Protein AF-A0A7T1M9R4-F1 (afdb_monomer)

Solvent-accessible surface area (backbone atoms only — not comparable to full-atom values): 3950 Å² total; per-residue (Å²): 137,84,49,78,46,73,50,100,81,65,48,34,24,50,73,83,41,77,42,73,55,44,81,53,95,67,19,45,34,35,60,59,92,59,32,39,36,37,41,46,68,56,95,82,57,83,72,68,23,33,35,36,29,67,80,80,67,44,70,47,74,53,78,86,129

Radius of gyration: 11.24 Å; Cα contacts (8 Å, |Δi|>4): 117; chains: 1; bounding box: 26×25×23 Å

Mean predicted aligned error: 6.32 Å

Sequence (65 aa):
MATIRIDNKNKVLVNGKSVASKLSDGALVFKTGFITFTIQGDPRIANESSWFDSDARTKGPIRRQ

pLDDT: mean 78.17, std 10.75, range [49.81, 89.12]

Secondary structure (DSSP, 8-state):
---EEE-TTS-EEETTEEE-EEEETTEEEEEETTEEEEEES-TTSTT--EEEETTTTEEEE----

Structure (mmCIF, N/CA/C/O backbone):
data_AF-A0A7T1M9R4-F1
#
_entry.id   AF-A0A7T1M9R4-F1
#
loop_
_atom_site.group_PDB
_atom_site.id
_atom_site.type_symbol
_atom_site.label_atom_id
_atom_site.label_alt_id
_atom_site.label_comp_id
_atom_site.label_asym_id
_atom_site.label_entity_id
_atom_site.label_seq_id
_atom_site.pdbx_PDB_ins_code
_atom_site.Cartn_x
_atom_site.Cartn_y
_atom_site.Cartn_z
_atom_site.occupancy
_atom_site.B_iso_or_equiv
_atom_site.auth_seq_id
_atom_site.auth_comp_id
_atom_site.auth_asym_id
_atom_site.auth_atom_id
_atom_site.pdbx_PDB_model_num
ATOM 1 N N . MET A 1 1 ? -7.661 -10.829 -6.420 1.00 59.81 1 MET A N 1
ATOM 2 C CA . MET A 1 1 ? -7.544 -9.407 -6.819 1.00 59.81 1 MET A CA 1
ATOM 3 C C . MET A 1 1 ? -7.987 -8.553 -5.641 1.00 59.81 1 MET A C 1
ATOM 5 O O . MET A 1 1 ? -9.043 -8.842 -5.094 1.00 59.81 1 MET A O 1
ATOM 9 N N . ALA A 1 2 ? -7.183 -7.583 -5.199 1.00 65.94 2 ALA A N 1
ATOM 10 C CA . ALA A 1 2 ? -7.570 -6.675 -4.117 1.00 65.94 2 ALA A CA 1
ATOM 11 C C . ALA A 1 2 ? -8.231 -5.422 -4.709 1.00 65.94 2 ALA A C 1
ATOM 13 O O . ALA A 1 2 ? -7.643 -4.773 -5.570 1.00 65.94 2 ALA A O 1
ATOM 14 N N . THR A 1 3 ? -9.443 -5.086 -4.267 1.00 77.00 3 THR A N 1
ATOM 15 C CA . 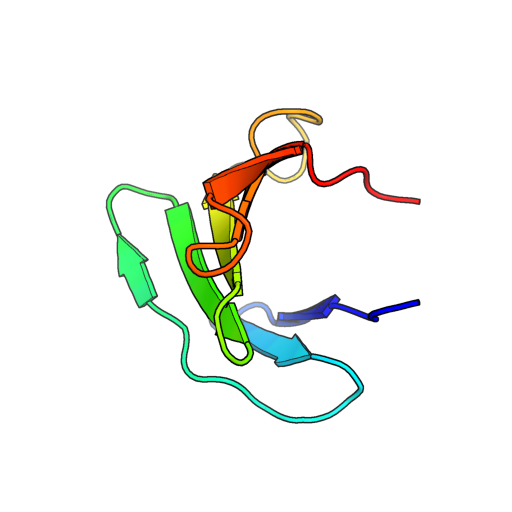THR A 1 3 ? -10.151 -3.874 -4.709 1.00 77.00 3 THR A CA 1
ATOM 16 C C . THR A 1 3 ? -9.917 -2.767 -3.694 1.00 77.00 3 THR A C 1
ATOM 18 O O . THR A 1 3 ? -10.352 -2.884 -2.548 1.00 77.00 3 THR A O 1
ATOM 21 N N . ILE A 1 4 ? -9.242 -1.696 -4.107 1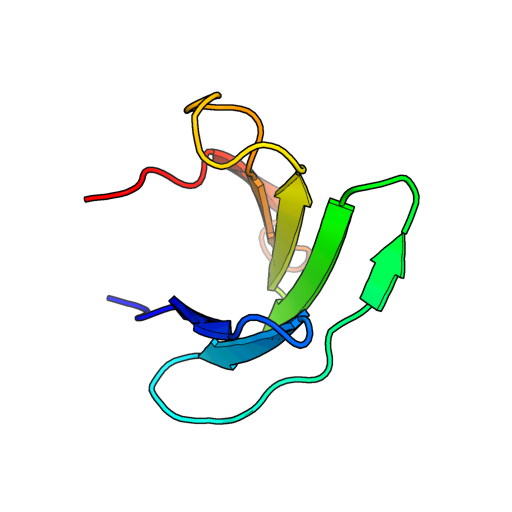.00 78.88 4 ILE A N 1
ATOM 22 C CA . ILE A 1 4 ? -8.939 -0.542 -3.255 1.00 78.88 4 ILE A CA 1
ATOM 23 C C . ILE A 1 4 ? -9.848 0.609 -3.680 1.00 78.88 4 ILE A C 1
ATOM 25 O O . ILE A 1 4 ? -9.832 1.029 -4.834 1.00 78.88 4 ILE A O 1
ATOM 29 N N . ARG A 1 5 ? -10.651 1.118 -2.746 1.00 79.88 5 ARG A N 1
ATOM 30 C CA . ARG A 1 5 ? -11.484 2.311 -2.926 1.00 79.88 5 ARG A CA 1
ATOM 31 C C . ARG A 1 5 ? -11.027 3.388 -1.960 1.00 79.88 5 ARG A C 1
ATOM 33 O O . ARG A 1 5 ? -10.822 3.104 -0.784 1.00 79.88 5 ARG A O 1
ATOM 40 N N . ILE A 1 6 ? -10.889 4.608 -2.458 1.00 79.31 6 ILE A N 1
ATOM 41 C CA . ILE A 1 6 ? -10.492 5.776 -1.673 1.00 79.31 6 ILE A CA 1
ATOM 42 C C . ILE A 1 6 ? -11.606 6.806 -1.830 1.00 79.31 6 ILE A C 1
ATOM 44 O O . ILE A 1 6 ? -12.008 7.091 -2.958 1.00 79.31 6 ILE A O 1
ATOM 48 N N . ASP A 1 7 ? -12.144 7.311 -0.723 1.00 77.12 7 ASP A N 1
ATOM 49 C CA . ASP A 1 7 ? -13.142 8.381 -0.752 1.00 77.12 7 ASP A CA 1
ATOM 50 C C . ASP A 1 7 ? -12.490 9.778 -0.723 1.00 77.12 7 ASP A C 1
ATOM 52 O O . ASP A 1 7 ? -11.300 9.938 -0.444 1.00 77.12 7 ASP A O 1
ATOM 56 N N . ASN A 1 8 ? -13.293 10.819 -0.965 1.00 72.31 8 ASN A N 1
ATOM 57 C CA . ASN A 1 8 ? -12.842 12.219 -0.942 1.00 72.31 8 ASN A CA 1
ATOM 58 C C . ASN A 1 8 ? -12.416 12.718 0.454 1.00 72.31 8 ASN A C 1
ATOM 60 O O . ASN A 1 8 ? -11.960 13.849 0.592 1.00 72.31 8 ASN A O 1
ATOM 64 N N . LYS A 1 9 ? -12.592 11.906 1.502 1.00 79.62 9 LYS A N 1
ATOM 65 C CA . LYS A 1 9 ? -12.168 12.182 2.879 1.00 79.62 9 LYS A CA 1
ATOM 66 C C . LYS A 1 9 ? -10.943 11.348 3.264 1.00 79.62 9 LYS A C 1
ATOM 68 O O . LYS A 1 9 ? -10.662 11.205 4.453 1.00 79.62 9 LYS A O 1
ATOM 73 N N . ASN A 1 10 ? -10.217 10.806 2.282 1.00 74.69 10 ASN A N 1
ATOM 74 C CA . ASN A 1 10 ? -9.043 9.953 2.467 1.00 74.69 10 ASN A CA 1
ATOM 75 C C . ASN A 1 10 ? -9.325 8.628 3.200 1.00 74.69 10 ASN A C 1
ATOM 77 O O . ASN A 1 10 ? -8.386 7.966 3.652 1.00 74.69 10 ASN A O 1
ATOM 81 N N . LYS A 1 11 ? -10.587 8.202 3.323 1.00 82.62 11 LYS A N 1
ATOM 82 C CA . LYS A 1 11 ? -10.929 6.874 3.836 1.00 82.62 11 LYS A CA 1
ATOM 83 C C . LYS A 1 11 ? -10.634 5.829 2.781 1.00 82.62 11 LYS A C 1
ATOM 85 O O . LYS A 1 11 ? -11.034 5.959 1.626 1.00 82.62 11 LYS A O 1
ATOM 90 N N . VAL A 1 12 ? -9.982 4.759 3.215 1.00 84.75 12 VAL A N 1
ATOM 91 C CA . VAL A 1 12 ? -9.596 3.653 2.346 1.00 84.75 12 VAL A CA 1
ATOM 92 C C . VAL A 1 12 ? -10.402 2.416 2.706 1.00 84.75 12 VAL A C 1
ATOM 94 O O . VAL A 1 12 ? -10.482 2.018 3.868 1.00 84.75 12 VAL A O 1
ATOM 97 N N . LEU A 1 13 ? -10.985 1.792 1.689 1.00 86.75 13 LEU A N 1
ATOM 98 C CA . LEU A 1 13 ? -11.655 0.504 1.770 1.00 86.75 13 LEU A CA 1
ATOM 99 C C . LEU A 1 13 ? -10.874 -0.498 0.922 1.00 86.75 13 LEU A C 1
ATOM 101 O O . LEU A 1 13 ? -10.724 -0.311 -0.285 1.00 86.75 13 LEU A O 1
ATOM 105 N N . VAL A 1 14 ? -10.409 -1.574 1.545 1.00 83.75 14 VAL A N 1
ATOM 106 C CA . VAL A 1 14 ? -9.743 -2.692 0.871 1.00 83.75 14 VAL A CA 1
ATOM 107 C C . VAL A 1 14 ? -10.686 -3.883 0.914 1.00 83.75 14 VAL A C 1
ATOM 109 O O . VAL A 1 14 ? -11.087 -4.317 1.991 1.00 83.75 14 VAL A O 1
ATOM 112 N N . ASN A 1 15 ? -11.085 -4.390 -0.251 1.00 84.44 15 ASN A N 1
ATOM 113 C CA . ASN A 1 15 ? -12.073 -5.469 -0.380 1.00 84.44 15 ASN A CA 1
ATOM 114 C C . ASN A 1 15 ? -13.378 -5.184 0.392 1.00 84.44 15 ASN A C 1
ATOM 116 O O . ASN A 1 15 ? -13.963 -6.074 0.999 1.00 84.44 15 ASN A O 1
ATOM 120 N N . GLY A 1 16 ? -13.806 -3.917 0.422 1.00 83.88 16 GLY A N 1
ATOM 121 C CA . GLY A 1 16 ? -15.000 -3.477 1.154 1.00 83.88 16 GLY A CA 1
ATOM 122 C C . GLY A 1 16 ? -14.804 -3.273 2.662 1.00 83.88 16 GLY A C 1
ATOM 123 O O . GLY A 1 16 ? -15.706 -2.758 3.316 1.00 83.88 16 GLY A O 1
ATOM 124 N N . LYS A 1 17 ? -13.631 -3.598 3.222 1.00 86.94 17 LYS A N 1
ATOM 125 C CA . LYS A 1 17 ? -13.303 -3.355 4.632 1.00 86.94 17 LYS A CA 1
ATOM 126 C C . LYS A 1 17 ? -12.554 -2.036 4.791 1.00 86.94 17 LYS A C 1
ATOM 128 O O . LYS A 1 17 ? -11.535 -1.821 4.140 1.00 86.94 17 LYS A O 1
ATOM 133 N N . SER A 1 18 ? -13.038 -1.162 5.674 1.00 87.44 18 SER A N 1
ATOM 134 C CA . SER A 1 18 ? -12.339 0.088 5.992 1.00 87.44 18 SER A CA 1
ATOM 135 C C . SER A 1 18 ? -11.006 -0.223 6.667 1.00 87.44 18 SER A C 1
ATOM 137 O O . SER A 1 18 ? -10.959 -1.005 7.619 1.00 87.44 18 SER A O 1
ATOM 139 N N . VAL A 1 19 ? -9.935 0.406 6.195 1.00 88.06 19 VAL A N 1
ATOM 140 C CA . VAL A 1 19 ? -8.603 0.325 6.799 1.00 88.06 19 VAL A CA 1
ATOM 141 C C . VAL A 1 19 ? -8.177 1.702 7.288 1.00 88.06 19 VAL A C 1
ATOM 143 O O . VAL A 1 19 ? -8.612 2.724 6.756 1.00 88.06 19 VAL A O 1
ATOM 146 N N . ALA A 1 20 ? -7.341 1.731 8.323 1.00 88.38 20 ALA A N 1
ATOM 147 C CA . ALA A 1 20 ? -6.746 2.975 8.779 1.00 88.38 20 ALA A CA 1
ATOM 148 C C . ALA A 1 20 ? -5.789 3.507 7.704 1.00 88.38 20 ALA A C 1
ATOM 150 O O . ALA A 1 20 ? -4.932 2.776 7.199 1.00 88.38 20 ALA A O 1
ATOM 151 N N . SER A 1 21 ? -5.942 4.783 7.377 1.00 86.75 21 SER A N 1
ATOM 152 C CA . SER A 1 21 ? -5.109 5.512 6.432 1.00 86.75 21 SER A CA 1
ATOM 153 C C . SER A 1 21 ? -4.567 6.777 7.087 1.00 86.75 21 SER A C 1
ATOM 155 O O . SER A 1 21 ? -5.179 7.347 7.993 1.00 86.75 21 SER A O 1
ATOM 157 N N . LYS A 1 22 ? -3.393 7.213 6.638 1.00 87.12 22 LYS A N 1
ATOM 158 C CA . LYS A 1 22 ? -2.729 8.429 7.092 1.00 87.12 22 LYS A CA 1
ATOM 159 C C . LYS A 1 22 ? -2.275 9.225 5.880 1.00 87.12 22 LYS A C 1
ATOM 161 O O . LYS A 1 22 ? -1.600 8.685 5.013 1.00 87.12 22 LYS A O 1
ATOM 166 N N . LEU A 1 23 ? -2.612 10.509 5.847 1.00 83.44 23 LEU A N 1
ATOM 167 C CA . LEU A 1 23 ? -2.018 11.443 4.899 1.00 83.44 23 LEU A CA 1
ATOM 168 C C . LEU A 1 23 ? -0.674 11.922 5.470 1.00 83.44 23 LEU A C 1
ATOM 170 O O . LEU A 1 23 ? -0.629 12.424 6.593 1.00 83.44 23 LEU A O 1
ATOM 174 N N . SER A 1 24 ? 0.415 11.717 4.735 1.00 80.81 24 SER A N 1
ATOM 175 C CA . SER A 1 24 ? 1.779 12.100 5.119 1.00 80.81 24 SER A CA 1
ATOM 176 C C . SER A 1 24 ? 2.504 12.633 3.889 1.00 80.81 24 SER A C 1
ATOM 178 O O . SER A 1 24 ? 2.542 11.937 2.880 1.00 80.81 24 SER A O 1
ATOM 180 N N . ASP A 1 25 ? 3.042 13.854 3.954 1.00 75.06 25 ASP A N 1
ATOM 181 C CA . ASP A 1 25 ? 3.784 14.497 2.851 1.00 75.06 25 ASP A CA 1
ATOM 182 C C . ASP A 1 25 ? 3.087 14.412 1.479 1.00 75.06 25 ASP A C 1
ATOM 184 O O . ASP A 1 25 ? 3.691 14.084 0.463 1.00 75.06 25 ASP A O 1
ATOM 188 N N . GLY A 1 26 ? 1.773 14.659 1.446 1.00 76.00 26 GLY A N 1
ATOM 189 C CA . GLY A 1 26 ? 0.990 14.610 0.203 1.00 76.00 26 GLY A CA 1
ATOM 190 C C . GLY A 1 26 ? 0.699 13.197 -0.323 1.00 76.00 26 GLY A C 1
ATOM 191 O O . GLY A 1 26 ? 0.091 13.059 -1.382 1.00 76.00 26 GLY A O 1
ATOM 192 N N . ALA A 1 27 ? 1.072 12.152 0.420 1.00 81.88 27 ALA A N 1
ATOM 193 C CA . ALA A 1 27 ? 0.780 10.761 0.102 1.00 81.88 27 ALA A CA 1
ATOM 194 C C . ALA A 1 27 ? -0.193 10.140 1.112 1.00 81.88 27 ALA A C 1
ATOM 196 O O . ALA A 1 27 ? -0.055 10.295 2.327 1.00 81.88 27 ALA A O 1
ATOM 197 N N . LEU A 1 28 ? -1.177 9.3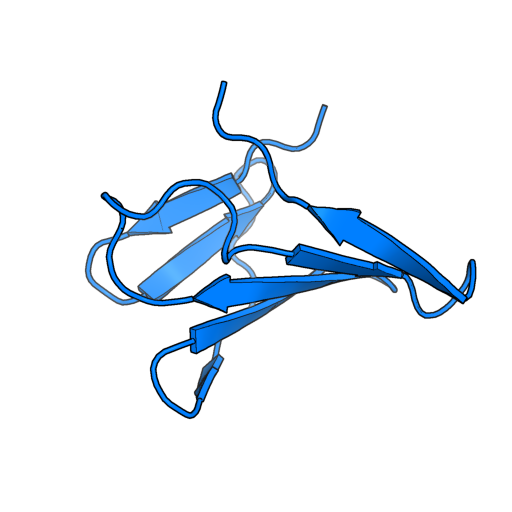97 0.615 1.00 85.25 28 LEU A N 1
ATOM 198 C CA . LEU A 1 28 ? -2.066 8.584 1.426 1.00 85.25 28 LEU A CA 1
ATOM 199 C C . LEU A 1 28 ? -1.436 7.210 1.658 1.00 85.25 28 LEU A C 1
ATOM 201 O O . LEU A 1 28 ? -1.304 6.405 0.738 1.00 85.25 28 LEU A O 1
ATOM 205 N N . VAL A 1 29 ? -1.067 6.939 2.904 1.00 87.94 29 VAL A N 1
ATOM 206 C CA . VAL A 1 29 ? -0.422 5.697 3.330 1.00 87.94 29 VA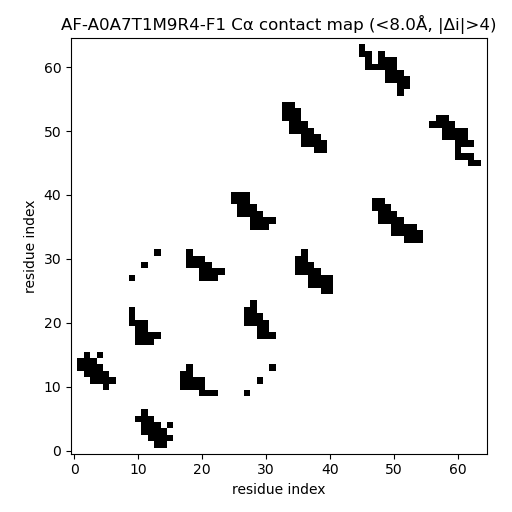L A CA 1
ATOM 207 C C . VAL A 1 29 ? -1.411 4.855 4.127 1.00 87.94 29 VAL A C 1
ATOM 209 O O . VAL A 1 29 ? -2.050 5.350 5.054 1.00 87.94 29 VAL A O 1
ATOM 212 N N . PHE A 1 30 ? -1.539 3.571 3.809 1.00 88.75 30 PHE A N 1
ATOM 213 C CA . PHE A 1 30 ? -2.362 2.627 4.572 1.00 88.75 30 PHE A CA 1
ATOM 214 C C . PHE A 1 30 ? -1.753 1.227 4.556 1.00 88.75 30 PHE A C 1
ATOM 216 O O . PHE A 1 30 ? -0.887 0.924 3.739 1.00 88.75 30 PHE A O 1
ATOM 223 N N . LYS A 1 31 ? -2.190 0.357 5.471 1.00 89.12 31 LYS A N 1
ATOM 224 C CA . LYS A 1 31 ? -1.657 -1.008 5.598 1.00 89.12 31 LYS A CA 1
ATOM 225 C C . LYS A 1 31 ? -2.752 -2.063 5.481 1.00 89.12 31 LYS A C 1
ATOM 227 O O . LYS A 1 31 ? -3.849 -1.886 6.009 1.00 89.12 31 LYS A O 1
ATOM 232 N N . THR A 1 32 ? -2.435 -3.177 4.825 1.00 85.62 32 THR A N 1
ATOM 233 C CA . THR A 1 32 ? -3.228 -4.411 4.849 1.00 85.62 32 THR A CA 1
ATOM 234 C C . THR A 1 32 ? -2.310 -5.586 5.184 1.00 85.62 32 THR A C 1
ATOM 236 O O . THR A 1 32 ? -1.416 -5.929 4.414 1.00 85.62 32 THR A O 1
ATOM 239 N N . GLY A 1 33 ? -2.459 -6.158 6.382 1.00 85.81 33 GLY A N 1
ATOM 240 C CA . GLY A 1 33 ? -1.508 -7.153 6.891 1.00 85.81 33 GLY A CA 1
ATOM 241 C C . GLY A 1 33 ? -0.069 -6.618 6.883 1.00 85.81 33 GLY A C 1
ATOM 242 O O . GLY A 1 33 ? 0.209 -5.593 7.505 1.00 85.81 33 GLY A O 1
ATOM 243 N N . PHE A 1 34 ? 0.813 -7.291 6.140 1.00 86.69 34 PHE A N 1
ATOM 244 C CA . PHE A 1 34 ? 2.229 -6.934 5.974 1.00 86.69 34 PHE A CA 1
ATOM 245 C C . PHE A 1 34 ? 2.508 -5.979 4.803 1.00 86.69 34 PHE A C 1
ATOM 247 O O . PHE A 1 34 ? 3.640 -5.528 4.625 1.00 86.69 34 PHE A O 1
ATOM 254 N N . ILE A 1 35 ? 1.486 -5.625 4.020 1.00 86.19 35 ILE A N 1
ATOM 255 C CA . ILE A 1 35 ? 1.637 -4.747 2.860 1.00 86.19 35 ILE A CA 1
ATOM 256 C C . ILE A 1 35 ? 1.277 -3.317 3.251 1.00 86.19 35 ILE A C 1
ATOM 258 O O . ILE A 1 35 ? 0.165 -3.023 3.692 1.00 86.19 35 ILE A O 1
ATOM 262 N N . THR A 1 36 ? 2.227 -2.411 3.063 1.00 89.12 36 THR A N 1
ATOM 263 C CA . THR A 1 36 ? 2.043 -0.964 3.140 1.00 89.12 36 THR A CA 1
ATOM 264 C C . THR A 1 36 ? 1.810 -0.419 1.738 1.00 89.12 36 THR A C 1
ATOM 266 O O . THR A 1 36 ? 2.600 -0.659 0.833 1.00 89.12 36 THR A O 1
ATOM 269 N N . PHE A 1 37 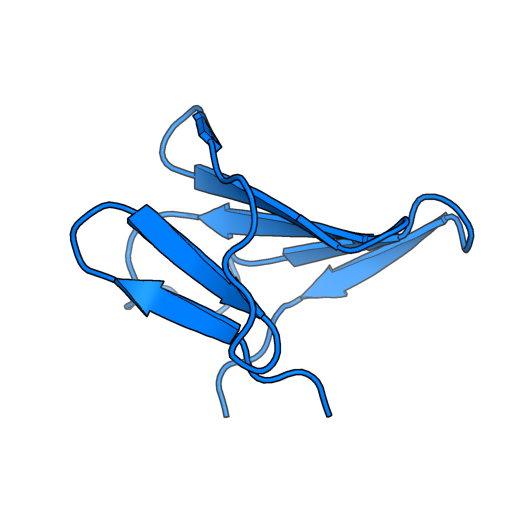? 0.733 0.331 1.558 1.00 86.19 37 PHE A N 1
ATOM 270 C CA . PHE A 1 37 ? 0.405 1.019 0.318 1.00 86.19 37 PHE A CA 1
ATOM 271 C C . PHE A 1 37 ? 0.630 2.507 0.503 1.00 86.19 37 PHE A C 1
ATOM 273 O O . PHE A 1 37 ? 0.237 3.068 1.527 1.00 86.19 37 PHE A O 1
ATOM 280 N N . THR A 1 38 ? 1.203 3.129 -0.517 1.00 87.00 38 THR A N 1
ATOM 281 C CA . THR A 1 38 ? 1.440 4.565 -0.586 1.00 87.00 38 THR A CA 1
ATOM 282 C C . THR A 1 38 ? 0.862 5.079 -1.893 1.00 87.00 38 THR A C 1
ATOM 284 O O . THR A 1 38 ? 1.304 4.704 -2.980 1.00 87.00 38 THR A O 1
ATOM 287 N N . ILE A 1 39 ? -0.139 5.941 -1.783 1.00 81.06 39 ILE A N 1
ATOM 288 C CA . ILE A 1 39 ? -0.815 6.579 -2.909 1.00 81.06 39 ILE A CA 1
ATOM 289 C C . ILE A 1 39 ? -0.417 8.050 -2.894 1.00 81.06 39 ILE A C 1
ATOM 291 O O . ILE A 1 39 ? -0.884 8.800 -2.042 1.00 81.06 39 ILE A O 1
ATOM 295 N N . GLN A 1 40 ? 0.480 8.460 -3.785 1.00 76.3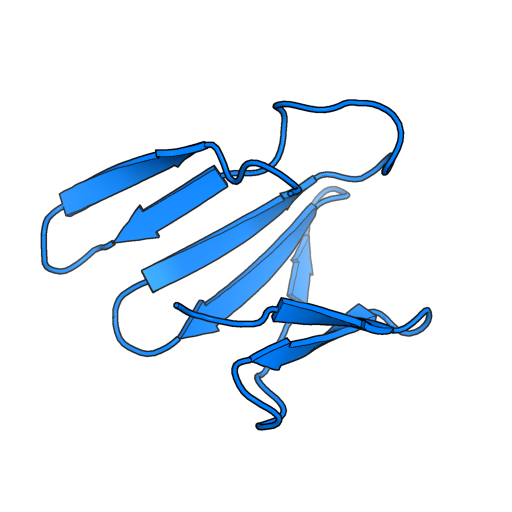1 40 GLN A N 1
ATOM 296 C CA . GLN A 1 40 ? 0.896 9.862 -3.896 1.00 76.31 40 GLN A CA 1
ATOM 297 C C . GLN A 1 40 ? -0.169 10.713 -4.610 1.00 76.31 40 GLN A C 1
ATOM 299 O O . GLN A 1 40 ? -0.940 10.204 -5.428 1.00 76.31 40 GLN A O 1
ATOM 304 N N . GLY A 1 41 ? -0.263 11.981 -4.196 1.00 68.00 41 GLY A N 1
ATOM 305 C CA . GLY A 1 41 ? -1.233 12.966 -4.669 1.00 68.00 41 GLY A CA 1
ATOM 306 C C . GLY A 1 41 ? -1.053 13.379 -6.135 1.00 68.00 41 GLY A C 1
ATOM 307 O O . GLY A 1 41 ? 0.031 13.320 -6.686 1.00 68.00 41 GLY A O 1
ATOM 308 N N . ASP A 1 42 ? -2.160 13.847 -6.713 1.00 59.72 42 ASP A N 1
ATOM 309 C CA . ASP A 1 42 ? -2.511 13.953 -8.140 1.00 59.72 42 ASP A CA 1
ATOM 310 C C . ASP A 1 42 ? -2.895 12.614 -8.821 1.00 59.72 42 ASP A C 1
ATOM 312 O O . ASP A 1 42 ? -2.056 11.868 -9.326 1.00 59.72 42 ASP A O 1
ATOM 316 N N . PRO A 1 43 ? -4.208 12.308 -8.928 1.00 53.94 43 PRO A N 1
ATOM 317 C CA . PRO A 1 43 ? -4.701 11.114 -9.609 1.00 53.94 43 PRO A CA 1
ATOM 318 C C . PRO A 1 43 ? -4.452 11.099 -11.130 1.00 53.94 43 PRO A C 1
ATOM 320 O O . PRO A 1 43 ? -4.835 10.109 -11.759 1.00 53.94 43 PRO A O 1
ATOM 323 N N . ARG A 1 44 ? -3.888 12.160 -11.725 1.00 51.34 44 ARG A N 1
ATOM 324 C CA . ARG A 1 44 ? -3.530 12.264 -13.151 1.00 51.34 44 ARG A CA 1
ATOM 325 C C . ARG A 1 44 ? -2.108 11.784 -13.437 1.00 51.34 44 ARG A C 1
ATOM 327 O O . ARG A 1 44 ? -1.815 11.443 -14.580 1.00 51.34 44 ARG A O 1
ATOM 334 N N . ILE A 1 45 ? -1.250 11.706 -12.420 1.00 53.81 45 ILE A N 1
ATOM 335 C CA . ILE A 1 45 ? 0.118 11.204 -12.557 1.00 53.81 45 ILE A CA 1
ATOM 336 C C . ILE A 1 45 ? 0.098 9.696 -12.287 1.00 53.81 45 ILE A C 1
ATOM 338 O O . ILE A 1 45 ? 0.280 9.202 -11.175 1.00 53.81 45 ILE A O 1
ATOM 342 N N . ALA A 1 46 ? -0.200 8.927 -13.334 1.00 49.81 46 ALA A N 1
ATOM 343 C CA . ALA A 1 46 ? -0.030 7.481 -13.291 1.00 49.81 46 ALA A CA 1
ATOM 344 C C . ALA A 1 46 ? 1.462 7.167 -13.062 1.00 49.81 46 ALA A C 1
ATOM 346 O O . ALA A 1 46 ? 2.299 7.706 -13.779 1.00 49.81 46 ALA A O 1
ATOM 347 N N . ASN A 1 47 ? 1.762 6.280 -12.100 1.00 58.16 47 ASN A N 1
ATOM 348 C CA . ASN A 1 47 ? 3.080 5.714 -11.724 1.00 58.16 47 ASN A CA 1
ATOM 349 C C . ASN A 1 47 ? 3.722 6.186 -10.403 1.00 58.16 47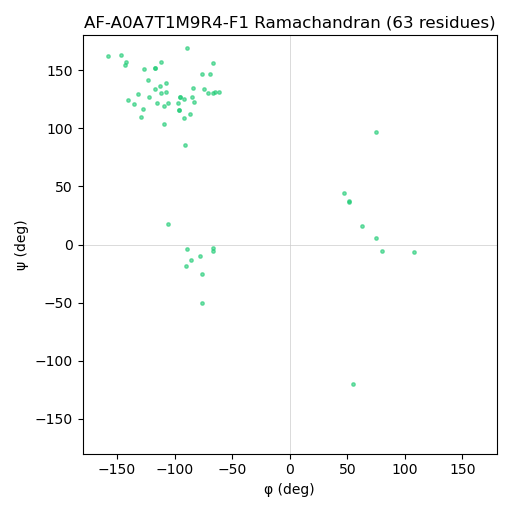 ASN A C 1
ATOM 351 O O . ASN A 1 47 ? 4.704 5.573 -9.994 1.00 58.16 47 ASN A O 1
ATOM 355 N N . GLU A 1 48 ? 3.172 7.164 -9.681 1.00 66.81 48 GLU A N 1
ATOM 356 C CA . GLU A 1 48 ? 3.732 7.565 -8.368 1.00 66.81 48 GLU A CA 1
ATOM 357 C C . GLU A 1 48 ? 3.215 6.725 -7.182 1.00 66.81 48 GLU A C 1
ATOM 359 O O . GLU A 1 48 ? 3.769 6.727 -6.083 1.00 66.81 48 GLU A O 1
ATOM 364 N N . SER A 1 49 ? 2.157 5.940 -7.393 1.00 76.38 49 SER A N 1
ATOM 365 C CA . SER A 1 49 ? 1.619 5.048 -6.361 1.00 76.38 49 SER A CA 1
ATOM 366 C C . SER A 1 49 ? 2.379 3.721 -6.311 1.00 76.38 49 SER A C 1
ATOM 368 O O . SER A 1 49 ? 2.596 3.078 -7.341 1.00 76.38 49 SER A O 1
ATOM 370 N N . SER A 1 50 ? 2.733 3.261 -5.111 1.00 82.00 50 SER A N 1
ATOM 371 C CA . SER A 1 50 ? 3.478 2.015 -4.901 1.00 82.00 50 SER A CA 1
ATOM 372 C C . SER A 1 50 ? 3.009 1.247 -3.666 1.00 82.00 50 SER A C 1
ATOM 374 O O . SER A 1 50 ? 2.413 1.800 -2.741 1.00 82.00 50 SER A O 1
ATOM 376 N N . TRP A 1 51 ? 3.262 -0.057 -3.663 1.00 85.81 51 TRP A N 1
ATOM 377 C CA . TRP A 1 51 ? 3.074 -0.930 -2.509 1.00 85.81 51 TRP A CA 1
ATOM 378 C C . TRP A 1 51 ? 4.415 -1.522 -2.080 1.00 85.81 51 TRP A C 1
ATOM 380 O O . TRP A 1 51 ? 5.317 -1.701 -2.898 1.00 85.81 51 TRP A O 1
ATOM 390 N N . PHE A 1 52 ? 4.531 -1.829 -0.794 1.00 84.81 52 PHE A N 1
ATOM 391 C CA . PHE A 1 52 ? 5.679 -2.468 -0.166 1.00 84.81 52 PHE A CA 1
ATOM 392 C C . PHE A 1 52 ? 5.190 -3.564 0.780 1.00 84.81 52 PHE A C 1
ATOM 394 O O . PHE A 1 52 ? 4.452 -3.280 1.719 1.00 84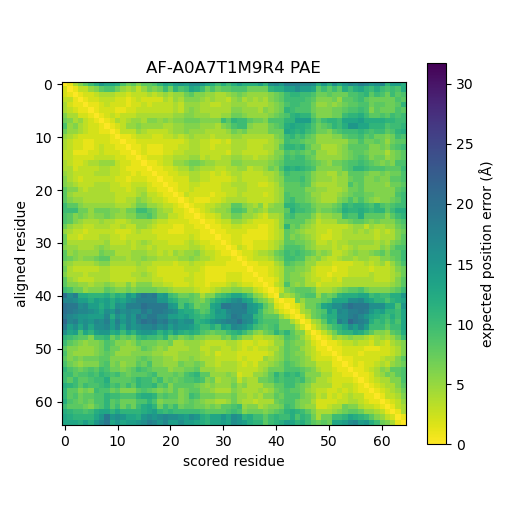.81 52 PHE A O 1
ATOM 401 N N . ASP A 1 53 ? 5.606 -4.801 0.550 1.00 83.81 53 ASP A N 1
ATOM 402 C CA . ASP A 1 53 ? 5.383 -5.940 1.433 1.00 83.81 53 ASP A CA 1
ATOM 403 C C . ASP A 1 53 ? 6.615 -6.133 2.320 1.00 83.81 53 ASP A C 1
ATOM 405 O O . ASP A 1 53 ? 7.711 -6.408 1.827 1.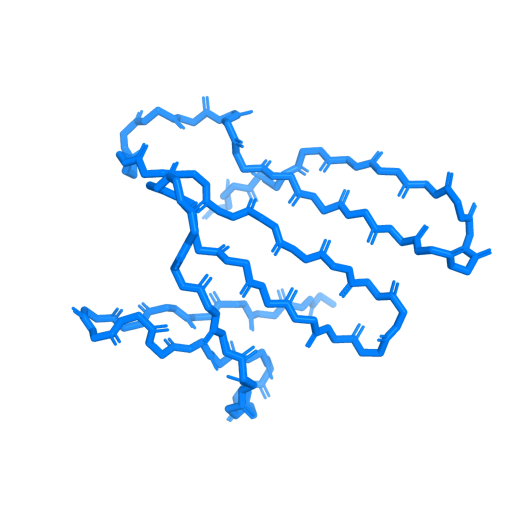00 83.81 53 ASP A O 1
ATOM 409 N N . SER A 1 54 ? 6.449 -5.963 3.633 1.00 81.94 54 SER A N 1
ATOM 410 C CA . SER A 1 54 ? 7.550 -6.119 4.583 1.00 81.94 54 SER A CA 1
ATOM 411 C C . SER A 1 54 ? 7.924 -7.573 4.864 1.00 81.94 54 SER A C 1
ATOM 413 O O . SER A 1 54 ? 9.062 -7.817 5.256 1.00 81.94 54 SER A O 1
ATOM 415 N N . ASP A 1 55 ? 6.989 -8.508 4.691 1.00 85.81 55 ASP A N 1
ATOM 416 C CA . ASP A 1 55 ? 7.200 -9.937 4.943 1.00 85.81 55 ASP A CA 1
ATOM 417 C C . ASP A 1 55 ? 8.014 -10.553 3.800 1.00 85.81 55 ASP A C 1
ATOM 419 O O . ASP A 1 55 ? 9.099 -11.092 4.011 1.00 85.81 55 ASP A O 1
ATOM 423 N N . ALA A 1 56 ? 7.578 -10.314 2.561 1.00 83.88 56 ALA A N 1
ATOM 424 C CA . ALA A 1 56 ? 8.318 -10.717 1.365 1.00 83.88 56 ALA A CA 1
ATOM 425 C C . ALA A 1 56 ? 9.497 -9.779 1.032 1.00 83.88 56 ALA A C 1
ATOM 427 O O . ALA A 1 56 ? 10.294 -10.074 0.141 1.00 83.88 56 ALA A O 1
ATOM 428 N N . ARG A 1 57 ? 9.594 -8.623 1.705 1.00 87.44 57 ARG A N 1
ATOM 429 C CA . ARG A 1 57 ? 10.550 -7.535 1.418 1.00 87.44 57 ARG A CA 1
ATOM 430 C C . ARG A 1 57 ? 10.523 -7.101 -0.060 1.00 87.44 57 ARG A C 1
ATOM 432 O O . ARG A 1 57 ? 11.554 -6.769 -0.646 1.00 87.44 57 ARG A O 1
ATOM 439 N N . THR A 1 58 ? 9.336 -7.092 -0.666 1.00 82.69 58 THR A N 1
ATOM 440 C CA . THR A 1 58 ? 9.118 -6.729 -2.078 1.00 82.69 58 THR A CA 1
ATOM 441 C C . THR A 1 58 ? 8.353 -5.417 -2.207 1.00 82.69 58 THR A C 1
ATOM 443 O O . THR A 1 58 ? 7.667 -4.983 -1.288 1.00 82.69 58 THR A O 1
ATOM 446 N N . LYS A 1 59 ? 8.486 -4.742 -3.350 1.00 86.56 59 LYS A N 1
ATOM 447 C CA . LYS A 1 59 ? 7.718 -3.534 -3.674 1.00 86.56 59 LYS A CA 1
ATOM 448 C C . LYS A 1 59 ? 7.363 -3.490 -5.144 1.00 86.56 59 LYS A C 1
ATOM 450 O O . LYS A 1 59 ? 8.092 -4.040 -5.967 1.00 86.56 59 LYS A O 1
ATOM 455 N N . GLY A 1 60 ? 6.292 -2.785 -5.476 1.00 79.06 60 GLY A N 1
ATOM 456 C CA . GLY A 1 60 ? 5.875 -2.623 -6.861 1.00 79.06 60 GLY A CA 1
ATOM 457 C C . GLY A 1 60 ? 4.994 -1.399 -7.090 1.00 79.06 60 GLY A C 1
ATOM 458 O O . GLY A 1 60 ? 4.432 -0.848 -6.141 1.00 79.06 60 GLY A O 1
ATOM 459 N N . PRO A 1 61 ? 4.865 -0.953 -8.349 1.00 79.25 61 PRO A N 1
ATOM 460 C CA . PRO A 1 61 ? 3.943 0.114 -8.701 1.00 79.25 61 PRO A CA 1
ATOM 461 C C . PRO A 1 61 ? 2.492 -0.367 -8.574 1.00 79.25 61 PRO A C 1
ATOM 463 O O . PRO A 1 61 ? 2.171 -1.524 -8.856 1.00 79.25 61 PRO A O 1
ATOM 466 N N . ILE A 1 62 ? 1.596 0.536 -8.186 1.00 72.69 62 ILE A N 1
ATOM 467 C CA . ILE A 1 62 ? 0.152 0.301 -8.218 1.00 72.69 62 ILE A CA 1
ATOM 468 C C . ILE A 1 62 ? -0.354 0.790 -9.572 1.00 72.69 62 ILE A C 1
ATOM 470 O O . ILE A 1 62 ? -0.403 1.989 -9.841 1.00 72.69 62 ILE A O 1
ATOM 474 N N . ARG A 1 63 ? -0.729 -0.152 -10.438 1.00 66.00 63 ARG A N 1
ATOM 475 C CA . ARG A 1 63 ? -1.377 0.155 -11.715 1.00 66.00 63 ARG A CA 1
ATOM 476 C C . ARG A 1 63 ? -2.877 0.321 -11.490 1.00 66.00 63 ARG A C 1
ATOM 478 O O . ARG A 1 63 ? -3.507 -0.574 -10.930 1.00 66.00 63 ARG A O 1
ATOM 485 N N . ARG A 1 64 ? -3.450 1.444 -11.935 1.00 61.38 64 ARG A N 1
ATOM 486 C CA . ARG A 1 64 ? -4.905 1.536 -12.127 1.00 61.38 64 ARG A CA 1
ATOM 487 C C . ARG A 1 64 ? -5.279 0.670 -13.331 1.00 61.38 64 ARG A C 1
ATOM 489 O O . ARG A 1 64 ? -4.606 0.760 -14.357 1.00 61.38 64 ARG A O 1
ATOM 496 N N . GLN A 1 65 ? -6.288 -0.183 -13.168 1.00 52.22 65 GLN A N 1
ATOM 497 C CA . GLN A 1 65 ? -6.986 -0.834 -14.279 1.00 52.22 65 GLN A CA 1
ATOM 498 C C . GLN A 1 65 ? -8.167 0.026 -14.707 1.00 52.22 65 GLN A C 1
ATOM 500 O O . GLN A 1 65 ? -8.738 0.696 -13.814 1.00 52.22 65 GLN A O 1
#

Nearest PDB structures (foldseek):
  7wj9-assembly1_A  TM=6.955E-01  e=6.199E+00  Lactococcus cremoris subsp. cremoris MG1363
  7wjc-assembly1_A  TM=6.988E-01  e=6.553E+00  Lactococcus cremoris subsp. cremoris MG1363
  3p54-assembly1_A  TM=2.563E-01  e=5.247E+00  Japanese encephalitis virus

Foldseek 3Di:
DWDWDADPVRFIAIVNRTFDWDQDPQWIWTDDVQKIWIHHDDPPDQFPTKIAGPVVRDMDTDGDD